Protein 9EHN (pdb70)

Sequence (24 aa):
LLEELHTTLLEELLHHHTTLLLEELLHTTLLLEELLHHHTTLL

Radius of gyration: 8.47 Å; Cα contacts (8 Å, |Δi|>4): 28; chains: 4; bounding box: 18×18×13 Å

B-factor: mean 8.74, std 5.24, range [2.3, 54.44]

Solvent-accessible surface area: 2634 Å² total

Structure (mmCIF, N/CA/C/O backbone):
data_9EHN
#
_entry.id   9EHN
#
_cell.length_a   16.470
_cell.length_b   21.720
_cell.length_c   23.650
_cell.angle_alpha   103.640
_cell.angle_beta   109.380
_cell.angle_gamma   108.910
#
_symmetry.space_group_name_H-M   'P 1'
#
loop_
_entity.id
_entity.type
_entity.pdbx_description
1 polymer 'Co-MAHF-9 A8T'
2 non-polymer 'COBALT (II) ION'
3 water water
#
loop_
_atom_site.group_PDB
_atom_site.id
_atom_site.type_symbol
_atom_site.label_atom_id
_atom_site.label_alt_id
_atom_site.label_comp_id
_atom_site.label_asym_id
_atom_site.label_entity_id
_atom_site.label_seq_id
_atom_site.pdbx_PDB_ins_code
_atom_site.Cartn_x
_atom_site.Cartn_y
_atom_site.Cartn_z
_atom_site.occupancy
_atom_site.B_iso_or_equiv
_atom_site.auth_seq_id
_atom_site.auth_comp_id
_atom_site.auth_asym_id
_atom_site.auth_atom_id
_atom_site.pdbx_PDB_model_num
ATOM 13 N N A LEU A 1 2 ? 6.97400 0.43600 -1.28300 0.630 5.25853 2 LEU A N 1
ATOM 14 N N B LEU A 1 2 ? 7.12200 0.13300 -1.09800 0.370 7.06664 2 LEU A N 1
ATOM 15 C CA A LEU A 1 2 ? 6.04400 -0.51000 -1.87800 0.630 5.47171 2 LEU A CA 1
ATOM 16 C CA B LEU A 1 2 ? 6.01400 -0.51900 -1.78200 0.370 6.18758 2 LEU A CA 1
ATOM 17 C C A LEU A 1 2 ? 4.99500 -1.00800 -0.88500 0.630 4.85848 2 LEU A C 1
ATOM 18 C C B LEU A 1 2 ? 4.95400 -1.03000 -0.80400 0.370 5.46908 2 LEU A C 1
ATOM 19 O O A LEU A 1 2 ? 3.79000 -0.85200 -1.12100 0.630 4.58476 2 LEU A O 1
ATOM 20 O O B LEU A 1 2 ? 3.77800 -1.13900 -1.16200 0.370 5.21378 2 LEU A O 1
ATOM 77 N N A GLU A 1 4 ? 3.81900 -0.15600 1.96800 0.730 4.27156 4 GLU A N 1
ATOM 78 N N B GLU A 1 4 ? 3.54800 0.38400 1.85100 0.270 7.46932 4 GLU A N 1
ATOM 79 C CA A GLU A 1 4 ? 2.81900 0.76200 2.50700 0.730 4.68740 4 GLU A CA 1
ATOM 80 C CA B GLU A 1 4 ? 2.49600 1.34800 2.13500 0.270 8.30100 4 GLU A CA 1
ATOM 81 C C A GLU A 1 4 ? 1.99200 1.42200 1.40900 0.730 4.74004 4 GLU A C 1
ATOM 82 C C B GLU A 1 4 ? 1.71100 1.71700 0.89500 0.270 7.41668 4 GLU A C 1
ATOM 83 O O A GLU A 1 4 ? 0.79200 1.68100 1.61000 0.730 4.69267 4 GLU A O 1
ATOM 84 O O B GLU A 1 4 ? 0.49500 1.89300 0.97200 0.270 7.21139 4 GLU A O 1
ATOM 133 N N . LEU A 1 6 ? 0.89700 -0.13600 -1.24800 1.000 4.93480 6 LEU A N 1
ATO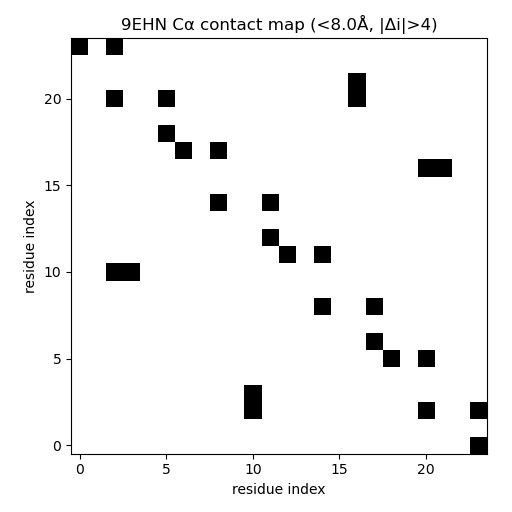M 134 C CA . LEU A 1 6 ? -0.10500 -1.16800 -1.45100 1.000 4.98744 6 LEU A CA 1
ATOM 135 C C . LEU A 1 6 ? -1.10400 -1.22800 -0.30100 1.000 5.25853 6 LEU A C 1
ATOM 136 O O . LEU A 1 6 ? -2.31800 -1.32900 -0.52200 1.000 5.46908 6 LEU A O 1
ATOM 152 N N . HIS A 1 7 ? -0.63300 -1.19900 0.94700 1.000 4.98218 7 HIS A N 1
ATOM 153 C CA . HIS A 1 7 ? -1.57900 -1.30600 2.04500 1.000 6.05336 7 HIS A CA 1
ATOM 154 C C . HIS A 1 7 ? -2.57700 -0.16500 1.98000 1.000 6.44551 7 HIS A C 1
ATOM 155 O O . HIS A 1 7 ? -3.76600 -0.34700 2.27600 1.000 7.12454 7 HIS A O 1
ATOM 169 N N A THR A 1 8 ? -2.09200 1.02200 1.67200 0.660 5.68752 8 THR A N 1
ATOM 170 N N B THR A 1 8 ? -2.14400 1.00900 1.52300 0.340 7.34299 8 THR A N 1
ATOM 171 C CA A THR A 1 8 ? -2.92900 2.19400 1.70700 0.660 5.91124 8 THR A CA 1
ATOM 172 C CA B THR A 1 8 ? -3.05800 2.14100 1.32400 0.340 8.25625 8 THR A CA 1
ATOM 173 C C A THR A 1 8 ? -4.01400 2.03900 0.65600 0.660 5.74806 8 THR A C 1
ATOM 174 C C B THR A 1 8 ? -4.09300 1.86600 0.23400 0.340 8.06939 8 THR A C 1
ATOM 175 O O A THR A 1 8 ? -5.19300 2.25500 0.93100 0.660 6.00072 8 THR A O 1
ATOM 176 O O B THR A 1 8 ? -5.30300 2.03300 0.42600 0.340 8.26678 8 THR A O 1
ATOM 223 N N . LEU A 1 10 ? -5.24000 -0.66100 -0.69200 1.000 6.52710 10 LEU A N 1
ATOM 224 C CA . LEU A 1 10 ? -6.13700 -1.76900 -0.37800 1.000 6.77713 10 LEU A CA 1
AT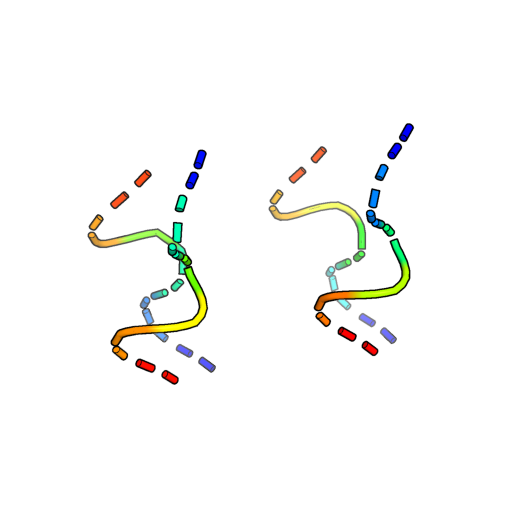OM 225 C C . LEU A 1 10 ? -7.21400 -1.42700 0.62300 1.000 8.43522 10 LEU A C 1
ATOM 226 O O . LEU A 1 10 ? -8.20600 -2.12500 0.73400 1.000 8.54050 10 LEU A O 1
ATOM 252 N N . LEU B 1 2 ? 10.38700 -10.07200 -1.54700 1.000 6.20338 2 LEU B N 1
ATOM 253 C CA . LEU B 1 2 ? 9.41600 -11.00800 -2.02500 1.000 5.21115 2 LEU B CA 1
ATOM 254 C C . LEU B 1 2 ? 8.38400 -11.38800 -0.96500 1.000 5.24800 2 LEU B C 1
ATOM 255 O O . LEU B 1 2 ? 7.18200 -11.36300 -1.24800 1.000 5.58488 2 LEU B O 1
ATOM 297 N N A GLU B 1 4 ? 7.07900 -9.79000 1.53600 0.720 5.29011 4 GLU B N 1
ATOM 298 N N B GLU B 1 4 ? 7.24700 -10.32500 1.85300 0.280 6.99031 4 GLU B N 1
ATOM 299 C CA A GLU B 1 4 ? 6.05700 -8.78100 1.79400 0.720 5.89018 4 GLU B CA 1
ATOM 300 C CA B GLU B 1 4 ? 6.27600 -9.36800 2.35900 0.280 7.50090 4 GLU B CA 1
ATOM 301 C C A GLU B 1 4 ? 5.16900 -8.52400 0.58500 0.720 4.90585 4 GLU B C 1
ATOM 302 C C B GLU B 1 4 ? 5.45500 -8.78000 1.22200 0.280 6.85872 4 GLU B C 1
ATOM 303 O O A GLU B 1 4 ? 3.95900 -8.32600 0.74100 0.720 4.90059 4 GLU B O 1
ATOM 304 O O B GLU B 1 4 ? 4.28000 -8.46500 1.41300 0.280 7.20086 4 GLU B O 1
ATOM 353 N N A LEU B 1 6 ? 4.24400 -10.70400 -1.50800 0.720 4.62687 6 LEU B N 1
ATOM 354 N N B LEU B 1 6 ? 4.39000 -10.43100 -1.33200 0.280 6.04546 6 LEU B N 1
ATOM 355 C CA A LEU B 1 6 ? 3.29100 -11.82100 -1.46600 0.720 5.57698 6 LEU B CA 1
ATOM 356 C CA B LEU B 1 6 ? 3.38000 -11.46200 -1.55800 0.280 6.11389 6 LEU B CA 1
ATOM 357 C C A LEU B 1 6 ? 2.29000 -11.69300 -0.30000 0.720 5.35327 6 LEU B C 1
ATOM 358 C C B LEU B 1 6 ? 2.36700 -11.54600 -0.41900 0.280 5.95598 6 LEU B C 1
ATOM 359 O O A LEU B 1 6 ? 1.09300 -11.86700 -0.52800 0.720 5.74543 6 LEU B O 1
ATOM 360 O O B LEU B 1 6 ? 1.16300 -11.58700 -0.66700 0.280 6.06388 6 LEU B O 1
ATOM 391 N N A HIS B 1 7 ? 2.75700 -11.41800 0.91200 0.430 5.01376 7 HIS B N 1
ATOM 392 N N B HIS B 1 7 ? 2.79800 -11.41900 0.84100 0.070 6.14811 7 HIS B N 1
ATOM 393 N N C HIS B 1 7 ? 2.80100 -11.40600 0.86100 0.500 6.09547 7 HIS B N 1
ATOM 394 C CA A HIS B 1 7 ? 1.83100 -11.21400 2.04200 0.430 6.16653 7 HIS B CA 1
ATOM 395 C CA B HIS B 1 7 ? 1.85300 -11.52400 1.97700 0.070 6.46393 7 HIS B CA 1
ATOM 396 C CA C HIS B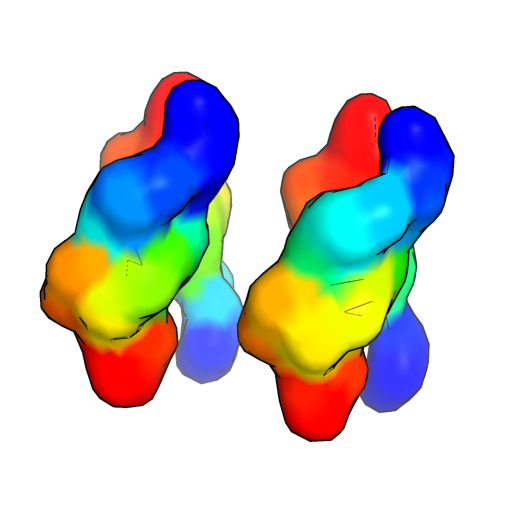 1 7 ? 1.83600 -11.38500 1.98200 0.500 6.84819 7 HIS B CA 1
ATOM 397 C C A HIS B 1 7 ? 0.70200 -10.27800 1.61200 0.430 6.29549 7 HIS B C 1
ATOM 398 C C B HIS B 1 7 ? 0.84300 -10.40500 1.81600 0.070 6.66132 7 HIS B C 1
ATOM 399 C C C HIS B 1 7 ? 0.80600 -10.27900 1.74000 0.500 6.43235 7 HIS B C 1
ATOM 400 O O A HIS B 1 7 ? -0.45000 -10.55000 1.99900 0.430 7.61144 7 HIS B O 1
ATOM 401 O O B HIS B 1 7 ? -0.38200 -10.51700 2.05400 0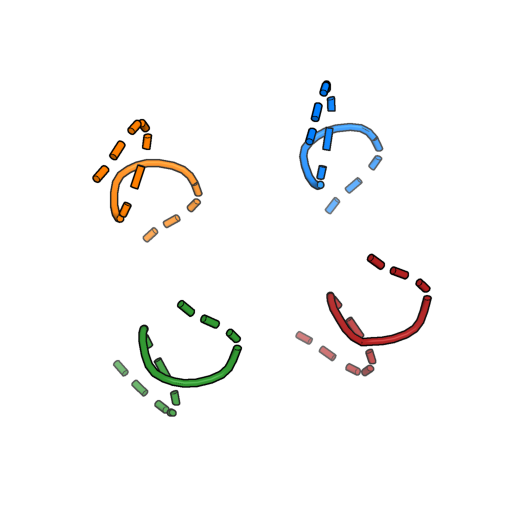.070 6.59026 7 HIS B O 1
ATOM 402 O O C HIS B 1 7 ? -0.38400 -10.50400 2.05300 0.500 6.54289 7 HIS B O 1
ATOM 442 N N A THR B 1 8 ? 1.13900 -9.09700 1.10900 0.540 4.59002 8 THR B N 1
ATOM 443 N N B THR B 1 8 ? 1.39500 -9.31000 1.45600 0.460 7.15875 8 THR B N 1
ATOM 444 C CA A THR B 1 8 ? 0.22800 -8.01200 0.79500 0.540 4.37158 8 THR B CA 1
ATOM 445 C CA B THR B 1 8 ? 0.54700 -8.12900 1.37100 0.460 8.72473 8 THR B CA 1
ATOM 446 C C A THR B 1 8 ? -0.79000 -8.45600 -0.25500 0.540 4.36368 8 THR B C 1
ATOM 447 C C B THR B 1 8 ? -0.54600 -8.32600 0.33800 0.460 8.48260 8 THR B C 1
ATOM 448 O O A THR B 1 8 ? -2.00000 -8.24400 -0.09100 0.540 4.60055 8 THR B O 1
ATOM 449 O O B THR B 1 8 ? -1.71900 -8.00700 0.58500 0.460 8.37995 8 THR B O 1
ATOM 496 N N . LEU B 1 10 ? -1.85700 -11.14700 -0.72000 1.000 6.64817 10 LEU B N 1
ATOM 497 C CA . LEU B 1 10 ? -2.77100 -12.16100 -0.19400 1.000 6.74291 10 LEU B CA 1
ATOM 498 C C . LEU B 1 10 ? -3.86500 -11.54900 0.65200 1.000 6.75871 10 LEU B C 1
ATOM 499 O O . LEU B 1 10 ? -4.89100 -12.19200 0.91500 1.000 7.78514 10 LEU B O 1
ATOM 531 N N A LEU C 1 2 ? -5.96600 -15.72500 -6.96900 0.870 6.29023 2 LEU C N 1
ATOM 532 N N B LEU C 1 2 ? -5.71100 -15.86100 -6.81800 0.130 5.89808 2 LEU C N 1
ATOM 533 C CA A LEU C 1 2 ? -4.64200 -15.80200 -6.40300 0.870 6.22180 2 LEU C CA 1
ATOM 534 C CA B LEU C 1 2 ? -4.34500 -15.94100 -6.31000 0.130 5.93492 2 LEU C CA 1
ATOM 535 C C A LEU C 1 2 ? -3.53400 -15.52000 -7.43300 0.870 5.12956 2 LEU C C 1
ATOM 536 C C B LEU C 1 2 ? -3.32700 -15.53500 -7.37700 0.130 5.68226 2 LEU C C 1
ATOM 537 O O A LEU C 1 2 ? -2.64400 -14.68900 -7.19300 0.870 5.26379 2 LEU C O 1
ATOM 538 O O B LEU C 1 2 ? -2.36400 -14.82400 -7.08100 0.130 5.69542 2 LEU C O 1
ATOM 595 N N A GLU C 1 4 ? -3.22500 -14.02100 -10.28500 0.790 4.90848 4 GLU C N 1
ATOM 596 N N B GLU C 1 4 ? -3.33300 -13.46600 -9.98900 0.210 6.75607 4 GLU C N 1
ATOM 597 C CA A GLU C 1 4 ? -3.03900 -12.66400 -10.80300 0.790 4.81110 4 GLU C CA 1
ATOM 598 C CA B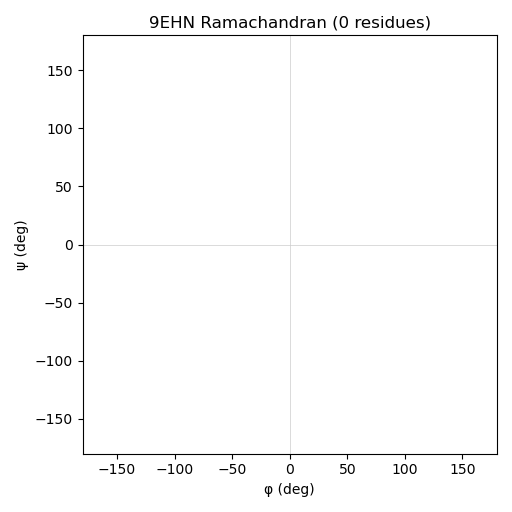 GLU C 1 4 ? -3.18100 -12.04800 -10.28800 0.210 7.27719 4 GLU C CA 1
ATOM 599 C C A GLU C 1 4 ? -2.77600 -11.64100 -9.68900 0.790 4.30841 4 GLU C C 1
ATOM 600 C C B GLU C 1 4 ? -2.70400 -11.25100 -9.07500 0.210 5.99019 4 GLU C C 1
ATOM 601 O O A GLU C 1 4 ? -2.02300 -10.67800 -9.90700 0.790 5.22694 4 GLU C O 1
ATOM 602 O O B GLU C 1 4 ? -1.92000 -10.30700 -9.21700 0.210 6.12705 4 GLU C O 1
ATOM 651 N N A LEU C 1 6 ? -0.91900 -12.24600 -7.13900 0.840 4.91112 6 LEU C N 1
ATOM 652 N N B LEU C 1 6 ? -0.68900 -12.31200 -6.87800 0.160 4.59266 6 LEU C N 1
ATOM 653 C CA A LEU C 1 6 ? 0.52500 -12.40300 -6.93100 0.840 5.68226 6 LEU C CA 1
ATOM 654 C CA B LEU C 1 6 ? 0.73900 -12.54700 -6.91100 0.160 5.12167 6 LEU C CA 1
ATOM 655 C C A LEU C 1 6 ? 1.33500 -11.81000 -8.07600 0.840 6.20864 6 LEU C C 1
ATOM 656 C C B LEU C 1 6 ? 1.39600 -11.82500 -8.08100 0.160 5.68752 6 LEU C C 1
ATOM 657 O O A LEU C 1 6 ? 2.35100 -11.15100 -7.86300 0.840 6.00598 6 LEU C O 1
ATOM 658 O O B LEU C 1 6 ? 2.33800 -11.06000 -7.87300 0.160 5.67700 6 LEU C O 1
ATOM 689 N N . HIS C 1 7 ? 0.93000 -12.04900 -9.31400 1.000 6.01651 7 HIS C N 1
ATOM 690 C CA . HIS C 1 7 ? 1.70600 -11.53600 -10.43700 1.000 6.61921 7 HIS C CA 1
ATOM 691 C C . HIS C 1 7 ? 1.76200 -10.02000 -10.39500 1.000 6.21653 7 HIS C C 1
ATOM 692 O O . HIS C 1 7 ? 2.78700 -9.41400 -10.74000 1.000 6.91662 7 HIS C O 1
ATOM 706 N N A THR C 1 8 ? 0.63700 -9.39200 -10.06300 0.740 6.14547 8 THR C N 1
ATOM 707 N N B THR C 1 8 ? 0.73100 -9.38200 -9.85200 0.260 6.77450 8 THR C N 1
ATOM 708 C CA A THR C 1 8 ? 0.57600 -7.94300 -10.09300 0.740 5.52171 8 THR C CA 1
ATOM 709 C CA B THR C 1 8 ? 0.78600 -7.94000 -9.60300 0.260 6.63764 8 THR C CA 1
ATOM 710 C C A THR C 1 8 ? 1.54300 -7.41000 -9.04800 0.740 5.17694 8 THR C C 1
ATOM 711 C C B THR C 1 8 ? 1.83900 -7.55600 -8.54700 0.260 6.39024 8 THR C C 1
ATOM 712 O O A THR C 1 8 ? 2.34900 -6.50600 -9.31200 0.740 5.22168 8 THR C O 1
ATOM 713 O O B THR C 1 8 ? 2.57700 -6.57000 -8.70800 0.260 6.56131 8 THR C O 1
ATOM 760 N N A LEU C 1 10 ? 4.15900 -8.70200 -7.88300 0.940 6.01651 10 LEU C N 1
ATOM 761 N N B LEU C 1 10 ? 4.56400 -9.09400 -7.59600 0.060 7.77725 10 LEU C N 1
ATOM 762 C CA A LEU C 1 10 ? 5.56100 -8.95300 -8.24000 0.940 6.53499 10 LEU C CA 1
ATOM 763 C CA B LEU C 1 10 ? 5.92900 -9.36400 -8.01600 0.060 8.71947 10 LEU C CA 1
ATOM 764 C C A LEU C 1 10 ? 6.12800 -7.95600 -9.24600 0.940 6.24022 10 LEU C C 1
ATOM 765 C C B LEU C 1 10 ? 6.38500 -8.36500 -9.07300 0.060 9.39323 10 LEU C C 1
ATOM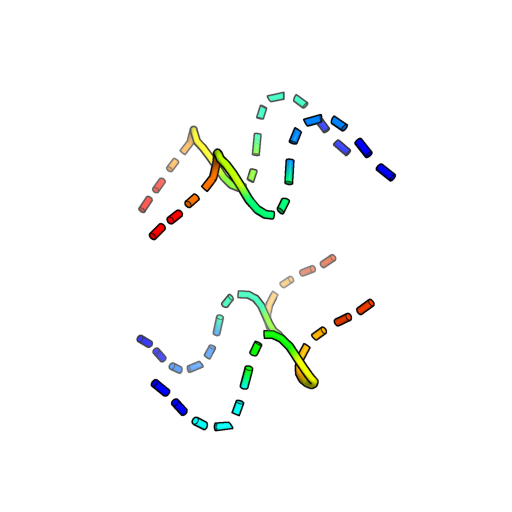 766 O O A LEU C 1 10 ? 7.35500 -7.82800 -9.40300 0.940 6.42182 10 LEU C O 1
ATOM 767 O O B LEU C 1 10 ? 7.58600 -8.19300 -9.29300 0.060 9.28796 10 LEU C O 1
ATOM 812 N N . LEU D 1 2 ? -9.47000 -5.35700 -7.13600 1.000 6.07704 2 LEU D N 1
ATOM 813 C CA . LEU D 1 2 ? -8.17000 -5.54200 -6.57000 1.000 5.73490 2 LEU D CA 1
ATOM 814 C C . LEU D 1 2 ? -7.05600 -5.21200 -7.57400 1.000 5.27958 2 LEU D C 1
ATOM 815 O O . LEU D 1 2 ? -6.11100 -4.48100 -7.26400 1.000 5.94545 2 LEU D O 1
ATOM 857 N N A GLU D 1 4 ? -6.91600 -3.16900 -10.06200 0.660 5.67963 4 GLU D N 1
ATOM 858 N N B GLU D 1 4 ? -6.64200 -3.60800 -10.38300 0.340 6.97978 4 GLU D N 1
ATOM 859 C CA A GLU D 1 4 ? -6.78500 -1.73600 -10.26700 0.660 6.56658 4 GLU D CA 1
ATOM 860 C CA B GLU D 1 4 ? -6.44200 -2.25200 -10.86500 0.340 7.84305 4 GLU D CA 1
ATOM 861 C C A GLU D 1 4 ? -6.18000 -1.01700 -9.07000 0.660 5.35064 4 GLU D C 1
ATOM 862 C C B GLU D 1 4 ? -6.24900 -1.26900 -9.72400 0.340 7.49564 4 GLU D C 1
ATOM 863 O O A GLU D 1 4 ? -5.32000 -0.14000 -9.21900 0.660 4.74004 4 GLU D O 1
ATOM 864 O O B GLU D 1 4 ? -5.53000 -0.28100 -9.87800 0.340 7.36404 4 GLU D O 1
ATOM 913 N N A LEU D 1 6 ? -4.15200 -2.15700 -6.92400 0.660 4.27946 6 LEU D N 1
ATOM 914 N N B LEU D 1 6 ? -4.46000 -1.94900 -7.22300 0.340 7.74303 6 LEU D N 1
ATOM 915 C CA A LEU D 1 6 ? -2.72200 -2.45600 -6.90100 0.660 4.34526 6 LEU D CA 1
ATOM 916 C CA B LEU D 1 6 ? -3.02600 -2.13300 -7.03500 0.340 8.74579 6 LEU D CA 1
ATOM 917 C C A LEU D 1 6 ? -1.97600 -1.76100 -8.01900 0.660 4.86900 6 LEU D C 1
ATOM 918 C C B LEU D 1 6 ? -2.22400 -1.52500 -8.18500 0.340 9.47482 6 LEU D C 1
ATOM 919 O O A LEU D 1 6 ? -1.20200 -0.87600 -7.96200 0.660 8.04570 6 LEU D O 1
ATOM 920 O O B LEU D 1 6 ? -1.27500 -0.78700 -7.95200 0.340 12.53571 6 LEU D O 1
ATOM 951 N N A HIS D 1 7 ? -2.61000 -1.75400 -9.23800 0.250 2.29501 7 HIS D N 1
ATOM 952 N N B HIS D 1 7 ? -2.58700 -1.83600 -9.38100 0.250 8.04833 7 HIS D N 1
ATOM 953 N N C HIS D 1 7 ? -2.42200 -1.97700 -9.46300 0.500 9.25111 7 HIS D N 1
ATOM 954 C CA A HIS D 1 7 ? -1.79500 -1.27700 -10.34900 0.250 2.49767 7 HIS D CA 1
ATOM 955 C CA B HIS D 1 7 ? -1.76400 -1.26000 -10.45400 0.250 7.95622 7 HIS D CA 1
ATOM 956 C CA C HIS D 1 7 ? -1.88700 -1.01100 -10.46600 0.500 10.52231 7 HIS D CA 1
ATOM 957 C C A HIS D 1 7 ? -1.59900 0.23300 -10.28000 0.250 2.41345 7 HIS D C 1
ATOM 958 C C B HIS D 1 7 ? -1.67600 0.24500 -10.27300 0.250 6.36129 7 HIS D C 1
ATOM 959 C C C HIS D 1 7 ? -1.64600 0.33000 -9.77000 0.500 11.27767 7 HIS D C 1
ATOM 960 O O A HIS D 1 7 ? -0.56400 0.76800 -10.55100 0.250 2.95562 7 HIS D O 1
ATOM 961 O O B HIS D 1 7 ? -0.58300 0.84700 -10.48600 0.250 5.77174 7 HIS D O 1
ATOM 962 O O C HIS D 1 7 ? -0.87700 1.15700 -10.33800 0.500 12.14619 7 HIS D O 1
ATOM 981 N N A THR D 1 8 ? -2.65500 0.89800 -9.62200 0.660 4.93743 8 THR D N 1
ATOM 982 N N B THR D 1 8 ? -2.82600 0.86400 -10.02500 0.340 7.49300 8 THR D N 1
ATOM 983 C CA A THR D 1 8 ? -2.57700 2.31600 -9.34700 0.660 5.20852 8 THR D CA 1
ATOM 984 C CA B THR D 1 8 ? -2.84500 2.31200 -9.91800 0.340 7.45879 8 THR D CA 1
ATOM 985 C C A THR D 1 8 ? -1.50800 2.59800 -8.28900 0.660 5.51382 8 THR D C 1
ATOM 986 C C B THR D 1 8 ? -1.86700 2.80800 -8.86300 0.340 7.47458 8 THR D C 1
ATOM 987 O O A THR D 1 8 ? -0.67500 3.51200 -8.44600 0.660 6.11389 8 THR D O 1
ATOM 988 O O B THR D 1 8 ? -1.10400 3.75500 -9.09500 0.340 6.97189 8 THR D O 1
ATOM 1035 N N A LEU D 1 10 ? 1.19200 0.98300 -7.34100 0.430 5.74016 10 LEU D N 1
ATOM 1036 N N B LEU D 1 10 ? 0.80800 1.30700 -7.75500 0.570 8.10624 10 LEU D N 1
ATOM 1037 C CA A LEU D 1 10 ? 2.59700 0.69300 -7.58000 0.430 5.69805 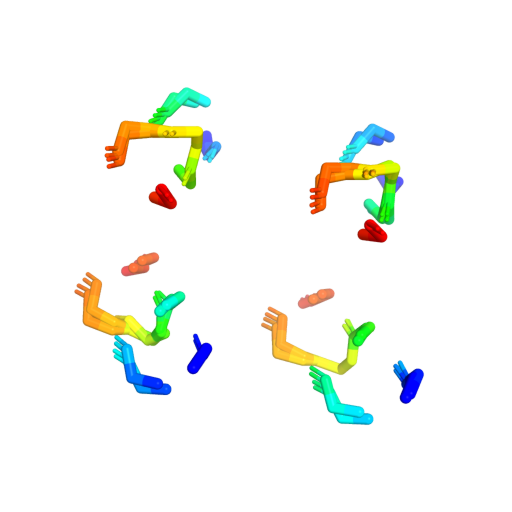10 LEU D CA 1
ATOM 1038 C CA B LEU D 1 10 ? 2.18800 1.03800 -8.19400 0.570 8.61419 10 LEU D CA 1
ATOM 1039 C C A LEU D 1 10 ? 3.19800 1.67500 -8.57900 0.430 6.26128 10 LEU D C 1
ATOM 1040 C C B LEU D 1 10 ? 2.74300 2.20000 -9.01100 0.570 7.64302 10 LEU D C 1
ATOM 1041 O O A LEU D 1 10 ? 4.41500 1.84300 -8.63900 0.430 6.82450 10 LEU D O 1
ATOM 1042 O O B LEU D 1 10 ? 3.94700 2.26900 -9.29100 0.5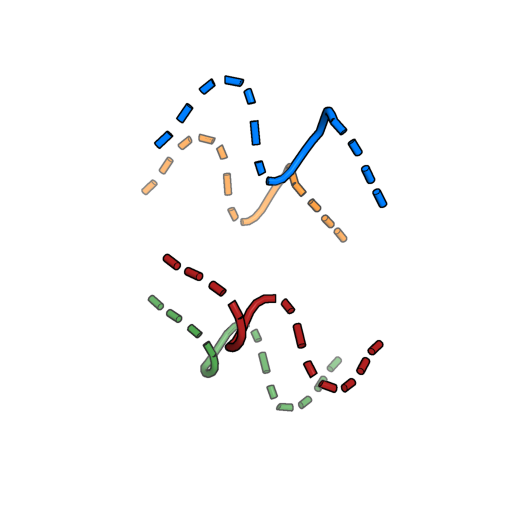70 7.14559 10 LEU D O 1
#

Secondary structure (DSSP, 8-state):
------/------/------/------

Foldseek 3Di:
DVVVCD/DVVVVD/DVVVCD/DVVVVD